Protein AF-A0A4R2L1P0-F1 (afdb_monomer)

Foldseek 3Di:
DVVVVVVVVVVVVVVVVVVVVLVVVVPDDDDDDDPFDWFAAPQPRDTDGPVQFDQAPVRHTHNDVVSSVVVVVVDDPPPPD

Mean predicted aligned error: 13.03 Å

InterPro domains:
  IPR049708 PP0621-like [NF041023] (3-68)

Organism: NCBI:txid1133106

Secondary structure (DSSP, 8-state):
-HHHHHHHHHHHHHHHHHHHHHHHTT-SPPPP-----EEE-TTT--EEEGGG-EE-TTS-EESSHHHHHHHHHT-------

Radius of gyration: 16.98 Å; Cα contacts (8 Å, |Δi|>4): 67; chains: 1; bounding box: 36×39×51 Å

pLDDT: mean 71.73, std 13.62, range [47.16, 94.25]

Nearest PDB structures (foldseek):
  2gvi-assembly1_A  TM=6.199E-01  e=1.532E-01  Thermoplasma acidophilum
  8ip9-assembly1_db  TM=3.565E-01  e=2.503E+00  Triticum aestivum

Solvent-accessible surface area (backbone atoms only — not comparable to full-atom values): 5042 Å² total; per-residue (Å²): 120,67,70,58,55,53,52,53,49,50,51,51,50,51,54,48,51,53,53,48,54,57,48,62,76,56,74,64,84,82,81,83,90,65,94,64,58,69,38,54,17,76,85,74,65,49,78,41,49,46,94,69,38,47,66,30,101,82,73,46,41,18,85,45,68,65,56,30,46,51,53,54,68,69,49,72,83,86,71,90,125

Sequence (81 aa):
MSRVLIVLLLIAVGVWIVGRLRRSRRARPQAPTEYRRTVRCRHCGVHLPAERALTGGDGQPYCCEEHRRSAAAARPTDRSE

Structure (mmCIF, N/CA/C/O backbone):
data_AF-A0A4R2L1P0-F1
#
_entry.id   AF-A0A4R2L1P0-F1
#
loop_
_atom_site.group_PDB
_atom_site.id
_atom_site.type_symbol
_atom_site.label_atom_id
_atom_site.label_alt_id
_atom_site.label_comp_id
_atom_site.label_asym_id
_atom_site.label_entity_id
_atom_site.label_seq_id
_atom_site.pdbx_PDB_ins_code
_atom_site.Cartn_x
_atom_site.Cartn_y
_atom_site.Cartn_z
_atom_site.occupancy
_atom_site.B_iso_or_equiv
_atom_site.auth_seq_id
_atom_site.auth_comp_id
_atom_site.auth_asym_id
_atom_site.auth_atom_id
_atom_site.pdbx_PDB_model_num
ATOM 1 N N . MET A 1 1 ? -5.010 14.913 -28.424 1.00 64.31 1 MET A N 1
ATOM 2 C CA . MET A 1 1 ? -5.195 13.492 -28.035 1.00 64.31 1 MET A CA 1
ATOM 3 C C . MET A 1 1 ? -3.958 12.875 -27.364 1.00 64.31 1 MET A C 1
ATOM 5 O O . MET A 1 1 ? -4.103 11.953 -26.577 1.00 64.31 1 MET A O 1
ATOM 9 N N . SER A 1 2 ? -2.757 13.431 -27.559 1.00 76.62 2 SER A N 1
ATOM 10 C CA . SER A 1 2 ? -1.493 13.020 -26.912 1.00 76.62 2 SER A CA 1
ATOM 11 C C . SER A 1 2 ? -1.453 13.167 -25.383 1.00 76.62 2 SER A C 1
ATOM 13 O O . SER A 1 2 ? -0.795 12.383 -24.708 1.00 76.62 2 SER A O 1
ATOM 15 N N . ARG A 1 3 ? -2.201 14.119 -24.809 1.00 86.12 3 ARG A N 1
ATOM 16 C CA . ARG A 1 3 ? -2.262 14.324 -23.348 1.00 86.12 3 ARG A CA 1
ATOM 17 C C . ARG A 1 3 ? -2.779 13.094 -22.595 1.00 86.12 3 ARG A C 1
ATOM 19 O O . ARG A 1 3 ? -2.264 12.772 -21.533 1.00 86.12 3 ARG A O 1
ATOM 26 N N . VAL A 1 4 ? -3.746 12.381 -23.172 1.00 90.69 4 VAL A N 1
ATOM 27 C CA . VAL A 1 4 ? -4.343 11.189 -22.551 1.00 90.69 4 VAL A CA 1
ATOM 28 C C . VAL A 1 4 ? -3.362 10.017 -22.572 1.00 90.69 4 VAL A C 1
ATOM 30 O O . VAL A 1 4 ? -3.250 9.307 -21.580 1.00 90.69 4 VAL A O 1
ATOM 33 N N . LEU A 1 5 ? -2.592 9.868 -23.656 1.00 91.00 5 LEU A N 1
ATOM 34 C CA . LEU A 1 5 ? -1.547 8.845 -23.769 1.00 91.00 5 LEU A CA 1
ATOM 35 C C . LEU A 1 5 ? -0.451 9.033 -22.715 1.00 91.00 5 LEU A C 1
ATOM 37 O O . LEU A 1 5 ? -0.036 8.061 -22.092 1.00 91.00 5 LEU A O 1
ATOM 41 N N . ILE A 1 6 ? -0.029 10.278 -22.468 1.00 92.94 6 ILE A N 1
ATOM 42 C CA . ILE A 1 6 ? 0.977 10.589 -21.442 1.00 92.94 6 ILE A CA 1
ATOM 43 C C . ILE A 1 6 ? 0.449 10.235 -20.050 1.00 92.94 6 ILE A C 1
ATOM 45 O O . ILE A 1 6 ? 1.148 9.595 -19.271 1.00 92.94 6 ILE A O 1
ATOM 49 N N . VAL A 1 7 ? -0.798 10.602 -19.748 1.00 93.00 7 VAL A N 1
ATOM 50 C CA . VAL A 1 7 ? -1.420 10.293 -18.454 1.00 93.00 7 VAL A CA 1
ATOM 51 C C . VAL A 1 7 ? -1.548 8.781 -18.252 1.00 93.00 7 VAL A C 1
ATOM 53 O O . VAL A 1 7 ? -1.162 8.274 -17.201 1.00 93.00 7 VAL A O 1
ATOM 56 N N . LEU A 1 8 ? -2.009 8.045 -19.267 1.00 93.75 8 LEU A N 1
ATOM 57 C CA . LEU A 1 8 ? -2.094 6.581 -19.224 1.00 93.75 8 LEU A CA 1
ATOM 58 C C . LEU A 1 8 ? -0.728 5.938 -18.974 1.00 93.75 8 LEU A C 1
ATOM 60 O O . LEU A 1 8 ? -0.612 5.025 -18.156 1.00 93.75 8 LEU A O 1
ATOM 64 N N . LEU A 1 9 ? 0.308 6.442 -19.646 1.00 94.25 9 LEU A N 1
ATOM 65 C CA . LEU A 1 9 ? 1.666 5.937 -19.507 1.00 94.25 9 LEU A CA 1
ATOM 66 C C . LEU A 1 9 ? 2.231 6.218 -18.109 1.00 94.25 9 LEU A C 1
ATOM 68 O O . LEU A 1 9 ? 2.798 5.318 -17.494 1.00 94.25 9 LEU A O 1
ATOM 72 N N . LEU A 1 10 ? 2.008 7.415 -17.559 1.00 93.88 10 LEU A N 1
ATOM 73 C CA . LEU A 1 10 ? 2.415 7.749 -16.191 1.00 93.88 10 LEU A CA 1
ATOM 74 C C . LEU A 1 10 ? 1.712 6.871 -15.147 1.00 93.88 10 LEU A C 1
ATOM 76 O O . LEU A 1 10 ? 2.366 6.385 -14.225 1.00 93.88 10 LEU A O 1
ATOM 80 N N . ILE A 1 11 ? 0.411 6.611 -15.311 1.00 92.12 11 ILE A N 1
ATOM 81 C CA . ILE A 1 11 ? -0.347 5.726 -14.412 1.00 92.12 11 ILE A CA 1
ATOM 82 C C . ILE A 1 11 ? 0.188 4.292 -14.498 1.00 92.12 11 ILE A C 1
ATOM 84 O O . ILE A 1 11 ? 0.455 3.671 -13.467 1.00 92.12 11 ILE A O 1
ATOM 88 N N . ALA A 1 12 ? 0.393 3.770 -15.711 1.00 88.56 12 ALA A N 1
ATOM 89 C CA . ALA A 1 12 ? 0.919 2.425 -15.919 1.00 88.56 12 ALA A CA 1
ATOM 90 C C . ALA A 1 12 ? 2.316 2.256 -15.299 1.00 88.56 12 ALA A C 1
ATOM 92 O O . ALA A 1 12 ? 2.567 1.272 -14.601 1.00 88.56 12 ALA A O 1
ATOM 93 N N . VAL A 1 13 ? 3.203 3.240 -15.486 1.00 89.00 13 VAL A N 1
ATOM 94 C CA . VAL A 1 13 ? 4.549 3.251 -14.895 1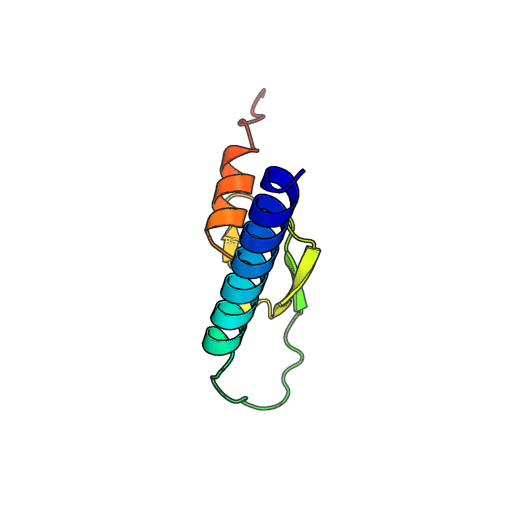.00 89.00 13 VAL A CA 1
ATOM 95 C C . VAL A 1 13 ? 4.480 3.349 -13.372 1.00 89.00 13 VAL A C 1
ATOM 97 O O . VAL A 1 13 ? 5.170 2.593 -12.690 1.00 89.00 13 VAL A O 1
ATOM 100 N N . GLY A 1 14 ? 3.611 4.201 -12.821 1.00 88.31 14 GLY A N 1
ATOM 101 C CA . GLY A 1 14 ? 3.405 4.311 -11.375 1.00 88.31 14 GLY A CA 1
ATOM 102 C C . GLY A 1 14 ? 2.966 2.983 -10.753 1.00 88.31 14 GLY A C 1
ATOM 103 O O . GLY A 1 14 ? 3.592 2.498 -9.807 1.00 88.31 14 GLY A O 1
ATOM 104 N N . VAL A 1 15 ? 1.953 2.332 -11.335 1.00 81.88 15 VAL A N 1
ATOM 105 C CA . VAL A 1 15 ? 1.470 1.016 -10.882 1.00 81.88 15 VAL A CA 1
ATOM 106 C C . VAL A 1 15 ? 2.551 -0.059 -11.033 1.00 81.88 15 VAL A C 1
ATOM 108 O O . VAL A 1 15 ? 2.727 -0.887 -10.134 1.00 81.88 15 VAL A O 1
ATOM 111 N N . TRP A 1 16 ? 3.313 -0.037 -12.128 1.00 85.50 16 TRP A N 1
ATOM 112 C CA . TRP A 1 16 ? 4.383 -1.000 -12.381 1.00 85.50 16 TRP A CA 1
ATOM 113 C C . TRP A 1 16 ? 5.549 -0.853 -11.397 1.00 85.50 16 TRP A C 1
ATOM 115 O O . TRP A 1 16 ? 5.994 -1.853 -10.830 1.00 85.50 16 TRP A O 1
ATOM 125 N N . ILE A 1 17 ? 6.001 0.376 -11.124 1.00 80.62 17 ILE A N 1
ATOM 126 C CA . ILE A 1 17 ? 7.061 0.664 -10.146 1.00 80.62 17 ILE A CA 1
ATOM 127 C C . ILE A 1 17 ? 6.610 0.249 -8.746 1.00 80.62 17 ILE A C 1
ATOM 129 O O . ILE A 1 17 ? 7.354 -0.439 -8.045 1.00 80.62 17 ILE A O 1
ATOM 133 N N . VAL A 1 18 ? 5.375 0.577 -8.354 1.00 77.31 18 VAL A N 1
ATOM 134 C CA . VAL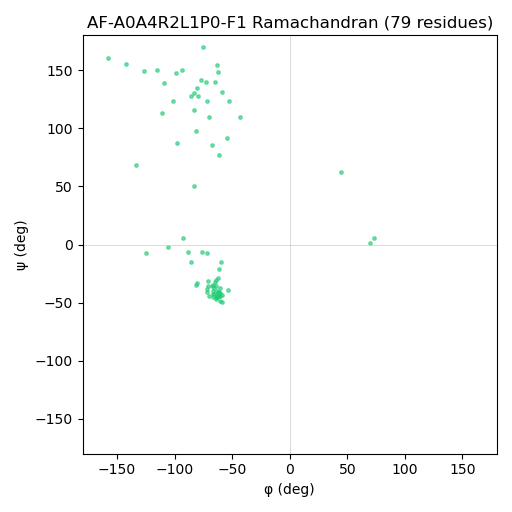 A 1 18 ? 4.815 0.162 -7.060 1.00 77.31 18 VAL A CA 1
ATOM 135 C C . VAL A 1 18 ? 4.735 -1.364 -6.970 1.00 77.31 18 VAL A C 1
ATOM 137 O O . VAL A 1 18 ? 5.154 -1.950 -5.971 1.00 77.31 18 VAL A O 1
ATOM 140 N N . GLY A 1 19 ? 4.268 -2.045 -8.019 1.00 67.69 19 GLY A N 1
ATOM 141 C CA . GLY A 1 19 ? 4.243 -3.508 -8.088 1.00 67.69 19 GLY A CA 1
ATOM 142 C C . GLY A 1 19 ? 5.638 -4.135 -7.989 1.00 67.69 19 GLY A C 1
ATOM 143 O O . GLY A 1 19 ? 5.833 -5.112 -7.257 1.00 67.69 19 GLY A O 1
ATOM 144 N N . ARG A 1 20 ? 6.626 -3.543 -8.667 1.00 67.19 20 ARG A N 1
ATOM 145 C CA . ARG A 1 20 ? 8.018 -4.006 -8.688 1.00 67.19 20 ARG A CA 1
ATOM 146 C C . ARG A 1 20 ? 8.713 -3.792 -7.346 1.00 67.19 20 ARG A C 1
ATOM 148 O O . ARG A 1 20 ? 9.324 -4.727 -6.834 1.00 67.19 20 ARG A O 1
ATOM 155 N N . LEU A 1 21 ? 8.544 -2.631 -6.717 1.00 61.84 21 LEU A N 1
ATOM 156 C CA . LEU A 1 21 ? 9.125 -2.332 -5.405 1.00 61.84 21 LEU A CA 1
ATOM 157 C C . LEU A 1 21 ? 8.496 -3.199 -4.297 1.00 61.84 21 LEU A C 1
ATOM 159 O O . LEU A 1 21 ? 9.198 -3.691 -3.409 1.00 61.84 21 LEU A O 1
ATOM 163 N N . ARG A 1 22 ? 7.191 -3.495 -4.400 1.00 61.00 22 ARG A N 1
ATOM 164 C CA . ARG A 1 22 ? 6.494 -4.474 -3.542 1.00 61.00 22 ARG A CA 1
ATOM 165 C C . ARG A 1 22 ? 7.020 -5.899 -3.726 1.00 61.00 22 ARG A C 1
ATOM 167 O O . ARG A 1 22 ? 6.991 -6.675 -2.771 1.00 61.00 22 ARG A O 1
ATOM 174 N N . ARG A 1 23 ? 7.502 -6.257 -4.923 1.00 54.56 23 ARG A N 1
ATOM 175 C CA . ARG A 1 23 ? 8.098 -7.571 -5.214 1.00 54.56 23 ARG A CA 1
ATOM 176 C C . ARG A 1 23 ? 9.559 -7.664 -4.768 1.00 54.56 23 ARG A C 1
ATOM 178 O O . ARG A 1 23 ? 9.936 -8.698 -4.230 1.00 54.56 23 ARG A O 1
ATOM 185 N N . SER A 1 24 ? 10.339 -6.588 -4.858 1.00 50.09 24 SER A N 1
ATOM 186 C CA . SER A 1 24 ? 11.695 -6.548 -4.284 1.00 50.09 24 SER A CA 1
ATOM 187 C C . SER A 1 24 ? 11.686 -6.607 -2.754 1.00 50.09 24 SER A C 1
ATOM 189 O O . SER A 1 24 ? 12.503 -7.315 -2.176 1.00 50.09 24 SER A O 1
ATOM 191 N N . ARG A 1 25 ? 10.696 -6.005 -2.072 1.00 53.44 25 ARG A N 1
ATOM 192 C CA . ARG A 1 25 ? 10.501 -6.220 -0.619 1.00 53.44 25 ARG A CA 1
ATOM 193 C C . ARG A 1 25 ? 9.951 -7.614 -0.259 1.00 53.44 25 ARG A C 1
ATOM 195 O O . ARG A 1 25 ? 9.889 -7.958 0.918 1.00 53.44 25 ARG A O 1
ATOM 202 N N . ARG A 1 26 ? 9.561 -8.436 -1.246 1.00 51.72 26 ARG A N 1
ATOM 203 C CA . ARG A 1 26 ? 9.215 -9.862 -1.066 1.00 51.72 26 ARG A CA 1
ATOM 204 C C . ARG A 1 26 ? 10.427 -10.796 -1.178 1.00 51.72 26 ARG A C 1
ATOM 206 O O . ARG A 1 26 ? 10.262 -11.973 -0.878 1.00 51.72 26 ARG A O 1
ATOM 213 N N . ALA A 1 27 ? 11.616 -10.315 -1.547 1.00 47.16 27 ALA A N 1
ATOM 214 C CA . ALA A 1 27 ? 12.799 -11.153 -1.765 1.00 47.16 27 ALA A CA 1
ATOM 215 C C . ALA A 1 27 ? 13.570 -11.490 -0.470 1.00 47.16 27 ALA A C 1
ATOM 217 O O . ALA A 1 27 ? 14.786 -11.345 -0.408 1.00 47.16 27 ALA A O 1
ATOM 218 N N . ARG A 1 28 ? 12.872 -11.976 0.563 1.00 49.84 28 ARG A N 1
ATOM 219 C CA . ARG A 1 28 ? 13.510 -12.831 1.574 1.00 49.84 28 ARG A CA 1
ATOM 220 C C . ARG A 1 28 ? 12.930 -14.240 1.406 1.00 49.84 28 ARG A C 1
ATOM 222 O O . ARG A 1 28 ? 11.716 -14.377 1.587 1.00 49.84 28 ARG A O 1
ATOM 229 N N . PRO A 1 29 ? 13.732 -15.238 0.982 1.00 48.19 29 PRO A N 1
ATOM 230 C CA . PRO A 1 29 ? 13.258 -16.603 0.785 1.00 48.19 29 PRO A CA 1
ATOM 231 C C . PRO A 1 29 ? 12.772 -17.232 2.096 1.00 48.19 29 PRO A C 1
ATOM 233 O O . PRO A 1 29 ? 13.146 -16.806 3.186 1.00 48.19 29 PRO A O 1
ATOM 236 N N . GLN A 1 30 ? 11.879 -18.203 1.929 1.00 56.41 30 GLN A N 1
ATOM 237 C CA . GLN A 1 30 ? 10.968 -18.810 2.897 1.00 56.41 30 GLN A CA 1
ATOM 238 C C . GLN A 1 30 ? 11.656 -19.529 4.067 1.00 56.41 30 GLN A C 1
ATOM 240 O O . GLN A 1 30 ? 12.677 -20.182 3.882 1.00 56.41 30 GLN A O 1
ATOM 245 N N . ALA A 1 31 ? 11.000 -19.509 5.230 1.00 49.78 31 ALA A N 1
ATOM 246 C CA . ALA A 1 31 ? 11.000 -20.657 6.135 1.00 49.78 31 ALA A CA 1
ATOM 247 C C . ALA A 1 31 ? 9.686 -21.442 5.916 1.00 49.78 31 ALA A C 1
ATOM 249 O O . ALA A 1 31 ? 8.682 -20.822 5.536 1.00 49.78 31 ALA A O 1
ATOM 250 N N . PRO A 1 32 ? 9.687 -22.776 6.075 1.00 51.44 32 PRO A N 1
ATOM 251 C CA . PRO A 1 32 ? 8.650 -23.651 5.546 1.00 51.44 32 PRO A CA 1
ATOM 252 C C . PRO A 1 32 ? 7.371 -23.603 6.386 1.00 51.44 32 PRO A C 1
ATOM 254 O O . PRO A 1 32 ? 7.417 -23.560 7.607 1.00 51.44 32 PRO A O 1
ATOM 257 N N . THR A 1 33 ? 6.237 -23.645 5.686 1.00 52.38 33 THR A N 1
ATOM 258 C CA . THR A 1 33 ? 5.001 -24.332 6.097 1.00 52.38 33 THR A CA 1
ATOM 259 C C . THR A 1 33 ? 4.548 -24.161 7.551 1.00 52.38 33 THR A C 1
ATOM 261 O O . THR A 1 33 ? 4.352 -25.135 8.270 1.00 52.38 33 THR A O 1
ATOM 264 N N . GLU A 1 34 ? 4.244 -22.939 7.963 1.00 54.03 34 GLU A N 1
ATOM 265 C CA . GLU A 1 34 ? 3.166 -22.769 8.935 1.00 54.03 34 GLU A CA 1
ATOM 266 C C . GLU A 1 34 ? 1.997 -22.129 8.211 1.00 54.03 34 GLU A C 1
ATOM 268 O O . GLU A 1 34 ? 2.198 -21.271 7.348 1.00 54.03 34 GLU A O 1
ATOM 273 N N . TYR A 1 35 ? 0.785 -22.593 8.510 1.00 54.59 35 TYR A N 1
ATOM 274 C CA . TYR A 1 35 ? -0.477 -22.098 7.971 1.00 54.59 35 TYR A CA 1
ATOM 275 C C . TYR A 1 35 ? -0.641 -20.620 8.363 1.00 54.59 35 TYR A C 1
ATOM 277 O O . TYR A 1 35 ? -1.316 -20.260 9.326 1.00 54.59 35 TYR A O 1
ATOM 285 N N . ARG A 1 36 ? 0.081 -19.740 7.664 1.00 58.84 36 ARG A N 1
ATOM 286 C CA . ARG A 1 36 ? 0.174 -18.321 7.983 1.00 58.84 36 ARG A CA 1
ATOM 287 C C . ARG A 1 36 ? -1.170 -17.714 7.660 1.00 58.84 36 ARG A C 1
ATOM 289 O O . ARG A 1 36 ? -1.537 -17.598 6.493 1.00 58.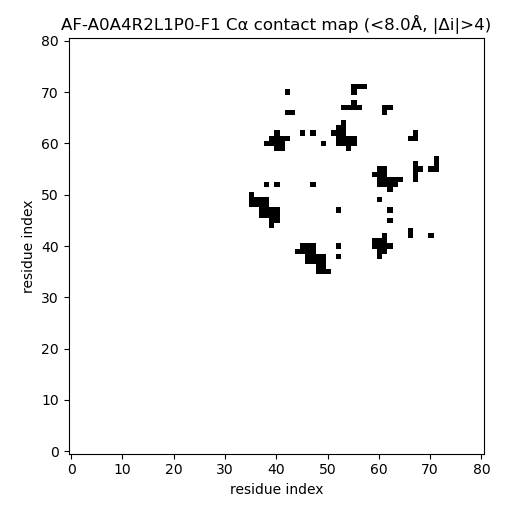84 36 ARG A O 1
ATOM 296 N N . ARG A 1 37 ? -1.896 -17.338 8.716 1.00 68.81 37 ARG A N 1
ATOM 297 C CA . ARG A 1 37 ? -3.183 -16.643 8.652 1.00 68.81 37 ARG A CA 1
ATOM 298 C C . ARG A 1 37 ? -3.089 -15.543 7.597 1.00 68.81 37 ARG A C 1
ATOM 300 O O . ARG A 1 37 ? -2.359 -14.572 7.772 1.00 68.81 37 ARG A O 1
ATOM 307 N N . THR A 1 38 ? -3.769 -15.710 6.471 1.00 75.19 38 THR A N 1
ATOM 308 C CA . THR A 1 38 ? -3.812 -14.694 5.419 1.00 75.19 38 THR A CA 1
ATOM 309 C C . THR A 1 38 ? -4.916 -13.712 5.750 1.00 75.19 38 THR A C 1
ATOM 311 O O . THR A 1 38 ? -6.055 -14.109 5.987 1.00 75.19 38 THR A O 1
ATOM 314 N N . VAL A 1 39 ? -4.592 -12.428 5.761 1.00 75.81 39 VAL A N 1
ATOM 315 C CA . VAL A 1 39 ? -5.546 -11.357 6.029 1.00 75.81 39 VAL A CA 1
ATOM 316 C C . VAL A 1 39 ? -5.710 -10.488 4.793 1.00 75.81 39 VAL A C 1
ATOM 318 O O . VAL A 1 39 ? -4.807 -10.357 3.961 1.00 75.81 39 VAL A O 1
ATOM 321 N N . ARG A 1 40 ? -6.898 -9.907 4.651 1.00 80.19 40 ARG A N 1
ATOM 322 C CA . ARG A 1 40 ? -7.272 -9.101 3.493 1.00 80.19 40 ARG A CA 1
ATOM 323 C C . ARG A 1 40 ? -7.170 -7.620 3.832 1.00 80.19 40 ARG A C 1
ATOM 325 O O . ARG A 1 40 ? -7.838 -7.158 4.748 1.00 80.19 40 ARG A O 1
ATOM 332 N N . CYS A 1 41 ? -6.380 -6.877 3.062 1.00 82.50 41 CYS A N 1
ATOM 333 C CA . CYS A 1 41 ? -6.293 -5.418 3.148 1.00 82.50 41 CYS A CA 1
ATOM 334 C C . CYS A 1 41 ? -7.687 -4.779 3.050 1.00 82.50 41 CYS A C 1
ATOM 336 O O . CYS A 1 41 ? -8.362 -4.977 2.039 1.00 82.50 41 CYS A O 1
ATOM 338 N N . ARG A 1 42 ? -8.100 -3.973 4.036 1.00 79.19 42 ARG A N 1
ATOM 339 C CA . ARG A 1 42 ? -9.427 -3.323 4.028 1.00 79.19 42 ARG A 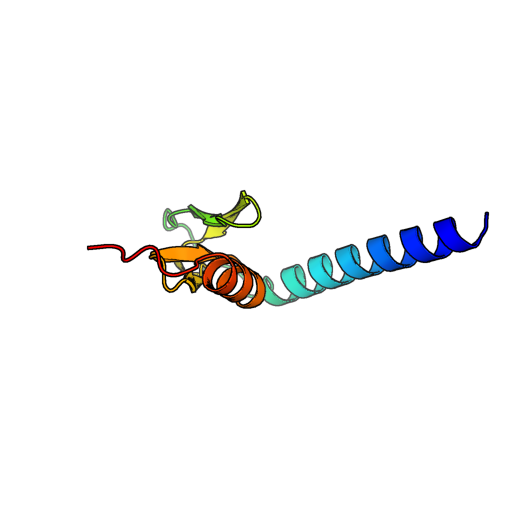CA 1
ATOM 340 C C . ARG A 1 42 ? -9.589 -2.301 2.897 1.00 79.19 42 ARG A C 1
ATOM 342 O O . ARG A 1 42 ? -10.648 -2.234 2.291 1.00 79.19 42 ARG A O 1
ATOM 349 N N . HIS A 1 43 ? -8.528 -1.556 2.586 1.00 74.38 43 HIS A N 1
ATOM 350 C CA . HIS A 1 43 ? -8.551 -0.483 1.583 1.00 74.38 43 HIS A CA 1
ATOM 351 C C . HIS A 1 43 ? -8.440 -0.989 0.135 1.00 74.38 43 HIS A C 1
ATOM 353 O O . HIS A 1 43 ? -8.960 -0.390 -0.796 1.00 74.38 43 HIS A O 1
ATOM 359 N N . CYS A 1 44 ? -7.703 -2.079 -0.073 1.00 78.12 44 CYS A N 1
ATOM 360 C CA . CYS A 1 44 ? -7.258 -2.518 -1.395 1.00 78.12 44 CYS A CA 1
ATOM 361 C C . CYS A 1 44 ? -7.665 -3.955 -1.740 1.00 78.12 44 CYS A C 1
ATOM 363 O O . CYS A 1 44 ? -7.437 -4.420 -2.852 1.00 78.12 44 CYS A O 1
ATOM 365 N N . GLY A 1 45 ? -8.224 -4.691 -0.779 1.00 73.00 45 GLY A N 1
ATOM 366 C CA . GLY A 1 45 ? -8.735 -6.043 -0.973 1.00 73.00 45 GLY A CA 1
ATOM 367 C C . GLY A 1 45 ? -7.680 -7.123 -1.225 1.00 73.00 45 GLY A C 1
ATOM 368 O O . GLY A 1 45 ? -8.063 -8.275 -1.417 1.00 73.00 45 GLY A O 1
ATOM 369 N N . VAL A 1 46 ? -6.382 -6.791 -1.225 1.00 78.62 46 VAL A N 1
ATOM 370 C CA . VAL A 1 46 ? -5.299 -7.755 -1.477 1.00 78.62 46 VAL A CA 1
ATOM 371 C C . VAL A 1 46 ? -5.101 -8.703 -0.293 1.00 78.62 46 VAL A C 1
ATOM 373 O O . VAL A 1 46 ? -5.123 -8.271 0.861 1.00 78.62 46 VAL A O 1
ATOM 376 N N . HIS A 1 47 ? -4.855 -9.980 -0.582 1.00 75.00 47 HIS A N 1
ATOM 377 C CA . HIS A 1 47 ? -4.500 -10.987 0.417 1.00 75.00 47 HIS A CA 1
ATOM 378 C C . HIS A 1 47 ? -2.996 -10.933 0.715 1.00 75.00 47 HIS A C 1
ATOM 380 O O . HIS A 1 47 ? -2.163 -10.910 -0.199 1.00 75.00 47 HIS A O 1
ATOM 386 N N . LEU A 1 48 ? -2.645 -10.878 1.999 1.00 72.25 48 LEU A N 1
ATOM 387 C CA . LEU A 1 48 ? -1.267 -10.813 2.489 1.00 72.25 48 LEU A CA 1
ATOM 388 C C . LEU A 1 48 ? -1.139 -11.650 3.779 1.00 72.25 48 LEU A C 1
ATOM 390 O O . LEU A 1 48 ? -2.144 -11.838 4.466 1.00 72.25 48 LEU A O 1
ATOM 394 N N . PRO A 1 49 ? 0.052 -12.156 4.148 1.00 75.44 49 PRO A N 1
ATOM 395 C CA . PRO A 1 49 ? 0.218 -12.851 5.425 1.00 75.44 49 PRO A CA 1
ATOM 396 C C . PRO A 1 49 ? -0.000 -11.900 6.613 1.00 75.44 49 PRO A C 1
ATOM 398 O O . PRO A 1 49 ? 0.470 -10.761 6.567 1.00 75.44 49 PRO A O 1
ATOM 401 N N . ALA A 1 50 ? -0.674 -12.363 7.673 1.00 72.25 50 ALA A N 1
ATOM 402 C CA . ALA A 1 50 ? -1.010 -11.574 8.868 1.00 72.25 50 ALA A CA 1
ATOM 403 C C . ALA A 1 50 ? 0.207 -10.905 9.510 1.00 72.25 50 ALA A C 1
ATOM 405 O O . ALA A 1 50 ? 0.139 -9.745 9.885 1.00 72.25 50 ALA A O 1
ATOM 406 N N . GLU A 1 51 ? 1.343 -11.591 9.564 1.00 70.12 51 GLU A N 1
ATOM 407 C CA . GLU A 1 51 ? 2.602 -11.057 10.108 1.00 70.12 51 GLU A CA 1
ATOM 408 C C . GLU A 1 51 ? 3.159 -9.822 9.377 1.00 70.12 51 GLU A C 1
ATOM 410 O O . GLU A 1 51 ? 3.999 -9.106 9.911 1.00 70.12 51 GLU A O 1
ATOM 415 N N .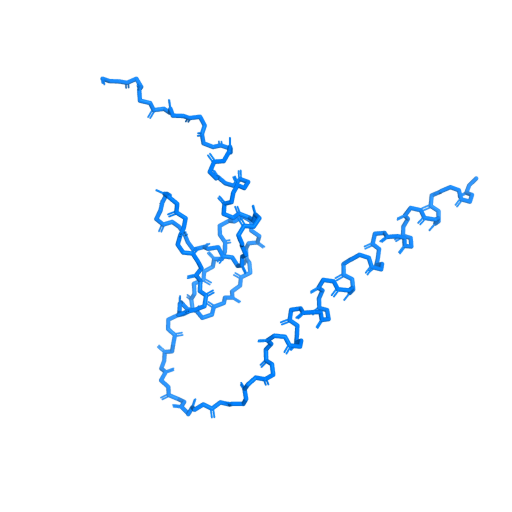 ARG A 1 52 ? 2.748 -9.608 8.121 1.00 67.50 52 ARG A N 1
ATOM 416 C CA . ARG A 1 52 ? 3.161 -8.479 7.283 1.00 67.50 52 ARG A CA 1
ATOM 417 C C . ARG A 1 52 ? 2.042 -7.456 7.152 1.00 67.50 52 ARG A C 1
ATOM 419 O O . ARG A 1 52 ? 2.228 -6.452 6.467 1.00 67.50 52 ARG A O 1
ATOM 426 N N . ALA A 1 53 ? 0.881 -7.720 7.745 1.00 77.12 53 ALA A N 1
ATOM 427 C CA . ALA A 1 53 ? -0.207 -6.772 7.767 1.00 77.12 53 ALA A CA 1
ATOM 428 C C . ALA A 1 53 ? 0.059 -5.733 8.852 1.00 77.12 53 ALA A C 1
ATOM 430 O O . ALA A 1 53 ? 0.317 -6.058 10.007 1.00 77.12 53 ALA A O 1
ATOM 431 N N . LEU A 1 54 ? -0.015 -4.467 8.461 1.00 74.25 54 LEU A N 1
ATOM 432 C CA . LEU A 1 54 ? 0.022 -3.363 9.402 1.00 74.25 54 LEU A CA 1
ATOM 433 C C . LEU A 1 54 ? -1.390 -3.181 9.940 1.00 74.25 54 LEU A C 1
ATOM 435 O O . LEU A 1 54 ? -2.301 -2.857 9.178 1.00 74.25 54 LEU A O 1
ATOM 439 N N . THR A 1 55 ? -1.575 -3.396 11.236 1.00 76.69 55 THR A N 1
ATOM 440 C CA . THR A 1 55 ? -2.848 -3.107 11.894 1.00 76.69 55 THR A CA 1
ATOM 441 C C . THR A 1 55 ? -3.017 -1.592 11.991 1.00 76.69 55 THR A C 1
ATOM 443 O O . THR A 1 55 ? -2.133 -0.887 12.485 1.00 76.69 55 THR A O 1
ATOM 446 N N . GLY A 1 56 ? -4.114 -1.076 11.442 1.00 73.75 56 GLY A N 1
ATOM 447 C CA . GLY A 1 56 ? -4.486 0.329 11.573 1.00 73.75 56 GLY A CA 1
ATOM 448 C C . GLY A 1 56 ? -5.054 0.662 12.941 1.00 73.75 56 GLY A C 1
ATOM 449 O O . GLY A 1 56 ? -5.344 -0.235 13.730 1.00 73.75 56 GLY A O 1
ATOM 450 N N . GLY A 1 57 ? -5.234 1.957 13.218 1.00 70.88 57 GLY A N 1
ATOM 451 C CA . GLY A 1 57 ? -5.857 2.421 14.468 1.00 70.88 57 GLY A CA 1
ATOM 452 C C . GLY A 1 57 ? -7.286 1.896 14.671 1.00 70.88 57 GLY A C 1
ATOM 453 O O . GLY A 1 57 ? -7.811 1.916 15.773 1.00 70.88 57 GLY A O 1
ATOM 454 N N . ASP A 1 58 ? -7.892 1.371 13.612 1.00 74.12 58 ASP A N 1
ATOM 455 C CA . ASP A 1 58 ? -9.193 0.719 13.563 1.00 74.12 58 ASP A CA 1
ATOM 456 C C . ASP A 1 58 ? -9.159 -0.810 13.740 1.00 74.12 58 ASP A C 1
ATOM 458 O O . ASP A 1 58 ? -10.176 -1.483 13.556 1.00 74.12 58 ASP A O 1
ATOM 462 N N . GLY A 1 59 ? -7.992 -1.387 14.031 1.00 79.00 59 GLY A N 1
ATOM 463 C CA . GLY A 1 59 ? -7.837 -2.832 14.209 1.00 79.00 59 GLY A CA 1
ATOM 464 C C . GLY A 1 59 ? -7.907 -3.638 12.907 1.00 79.00 59 GLY A C 1
ATOM 465 O O . GLY A 1 59 ? -7.895 -4.868 12.950 1.00 79.00 59 GLY A O 1
ATOM 466 N N . GLN A 1 60 ? -7.977 -2.983 11.742 1.00 83.06 60 GLN A N 1
ATOM 467 C CA . GLN A 1 60 ? -8.029 -3.664 10.448 1.00 83.06 60 GLN A CA 1
ATOM 468 C C . GLN A 1 60 ? -6.633 -3.834 9.833 1.00 83.06 60 GLN A C 1
ATOM 470 O O . GLN A 1 60 ? -5.752 -3.000 10.048 1.00 83.06 60 GLN A O 1
ATOM 475 N N . PRO A 1 61 ? -6.412 -4.898 9.042 1.00 81.94 61 PRO A N 1
ATOM 476 C CA . PRO A 1 61 ? -5.139 -5.144 8.377 1.00 81.94 61 PRO A CA 1
ATOM 477 C C . PRO A 1 61 ? -4.978 -4.306 7.095 1.00 81.94 61 PRO A C 1
ATOM 479 O O . PRO A 1 61 ? -5.864 -4.273 6.233 1.00 81.94 61 PRO A O 1
ATOM 482 N N . TYR A 1 62 ? -3.804 -3.690 6.926 1.00 83.62 62 TYR A N 1
ATOM 483 C CA . TYR A 1 62 ? -3.415 -2.883 5.763 1.00 83.62 62 TYR A CA 1
ATOM 484 C C . TYR A 1 62 ? -2.094 -3.362 5.157 1.00 83.62 62 TYR A C 1
ATOM 486 O O . TYR A 1 62 ? -1.208 -3.860 5.850 1.00 83.62 62 TYR A O 1
ATOM 494 N N . CYS A 1 63 ? -1.942 -3.201 3.837 1.00 80.75 63 CYS A N 1
ATOM 495 C CA . CYS A 1 63 ? -0.728 -3.634 3.137 1.00 80.75 63 CYS A CA 1
ATOM 496 C C . CYS A 1 63 ? 0.415 -2.605 3.147 1.00 80.75 63 CYS A C 1
ATOM 498 O O . CYS A 1 63 ? 1.530 -2.949 2.761 1.00 80.75 63 CYS A O 1
ATOM 500 N N . CYS A 1 64 ? 0.140 -1.347 3.498 1.00 75.38 64 CYS A N 1
ATOM 501 C CA . CYS A 1 64 ? 1.114 -0.258 3.577 1.00 75.38 64 CYS A CA 1
ATOM 502 C C . CYS A 1 64 ? 0.605 0.854 4.505 1.00 75.38 64 CYS A C 1
ATOM 504 O O . CYS A 1 64 ? -0.595 0.953 4.774 1.00 75.38 64 CYS A O 1
ATOM 506 N N . GLU A 1 65 ? 1.524 1.697 4.980 1.00 79.25 65 GLU A N 1
ATOM 507 C CA . GLU A 1 65 ? 1.195 2.809 5.875 1.00 79.25 65 GLU A CA 1
ATOM 508 C C . GLU A 1 65 ? 0.318 3.869 5.220 1.00 79.25 65 GLU A C 1
ATOM 510 O O . GLU A 1 65 ? -0.523 4.437 5.905 1.00 79.25 65 GLU A O 1
ATOM 515 N N . GLU A 1 66 ? 0.449 4.094 3.912 1.00 80.50 66 GLU A N 1
ATOM 516 C CA . GLU A 1 66 ? -0.430 5.019 3.193 1.00 80.50 66 GLU A CA 1
ATOM 517 C C . GLU A 1 66 ? -1.886 4.570 3.267 1.00 80.50 66 GLU A C 1
ATOM 519 O O . GLU A 1 66 ? -2.724 5.343 3.698 1.00 80.50 66 GLU A O 1
ATOM 524 N N . HIS A 1 67 ? -2.191 3.299 2.982 1.00 80.25 67 HIS A N 1
ATOM 525 C CA . HIS A 1 67 ? -3.561 2.789 3.108 1.00 80.25 67 HIS A CA 1
ATOM 526 C C . HIS A 1 67 ? -4.071 2.825 4.550 1.00 80.25 67 HIS A C 1
ATOM 528 O O . HIS A 1 67 ? -5.247 3.103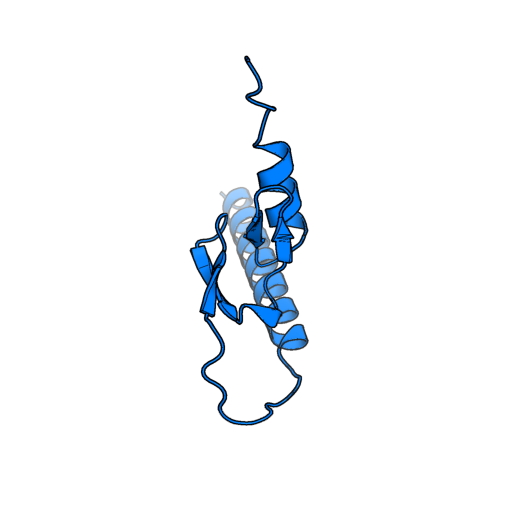 4.773 1.00 80.25 67 HIS A O 1
ATOM 534 N N . ARG A 1 68 ? -3.192 2.566 5.527 1.00 80.81 68 ARG A N 1
ATOM 535 C CA . ARG A 1 68 ? -3.517 2.719 6.951 1.00 80.81 68 ARG A CA 1
ATOM 536 C C . ARG A 1 68 ? -3.876 4.170 7.269 1.00 80.81 68 ARG A C 1
ATOM 538 O O . ARG A 1 68 ? -4.845 4.421 7.975 1.00 80.81 68 ARG A O 1
ATOM 545 N N . ARG A 1 69 ? -3.099 5.121 6.749 1.00 81.12 69 ARG A N 1
ATOM 546 C CA . ARG A 1 69 ? -3.281 6.556 6.972 1.00 81.12 69 ARG A CA 1
ATOM 547 C C . ARG A 1 69 ? -4.509 7.089 6.241 1.00 81.12 69 ARG A C 1
ATOM 549 O O . ARG A 1 69 ? -5.254 7.840 6.847 1.00 81.12 69 ARG A O 1
ATOM 556 N N . SER A 1 70 ? -4.765 6.659 5.007 1.00 78.62 70 SER A N 1
ATOM 557 C CA . SER A 1 70 ? -5.987 6.973 4.258 1.00 78.62 70 SER A CA 1
ATOM 558 C C . SER A 1 70 ? -7.224 6.440 4.972 1.00 78.62 70 SER A C 1
ATOM 560 O O . SER A 1 70 ? -8.211 7.154 5.072 1.00 78.62 70 SER A O 1
ATOM 562 N N . ALA A 1 71 ? -7.166 5.228 5.531 1.00 74.50 71 ALA A N 1
ATOM 563 C CA . ALA A 1 71 ? -8.272 4.678 6.309 1.00 74.50 71 ALA A CA 1
ATOM 564 C C . ALA A 1 71 ? -8.459 5.373 7.667 1.00 74.50 71 ALA A C 1
ATOM 566 O O . ALA A 1 71 ? -9.591 5.573 8.093 1.00 74.50 71 ALA A O 1
ATOM 567 N N . ALA A 1 72 ? -7.370 5.779 8.327 1.00 73.62 72 ALA A N 1
ATOM 568 C CA . ALA A 1 72 ? -7.433 6.583 9.546 1.00 73.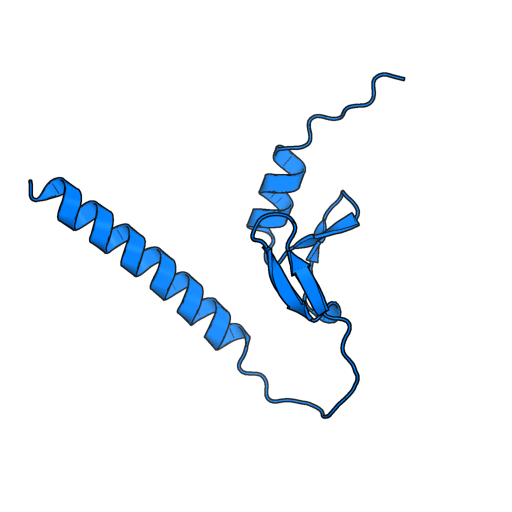62 72 ALA A CA 1
ATOM 569 C C . ALA A 1 72 ? -7.985 7.993 9.273 1.00 73.62 72 ALA A C 1
ATOM 571 O O . ALA A 1 72 ? -8.802 8.484 10.039 1.00 73.62 72 ALA A O 1
ATOM 572 N N . ALA A 1 73 ? -7.587 8.617 8.161 1.00 71.88 73 ALA A N 1
ATOM 573 C CA . ALA A 1 73 ? -8.073 9.928 7.734 1.00 71.88 73 ALA A CA 1
ATOM 574 C C . ALA A 1 73 ? -9.529 9.888 7.241 1.00 71.88 73 ALA A C 1
ATOM 576 O O . ALA A 1 73 ? -10.264 10.850 7.425 1.00 71.88 73 ALA A O 1
ATOM 577 N N . ALA A 1 74 ? -9.958 8.771 6.645 1.00 66.00 74 ALA A N 1
ATOM 578 C CA . ALA A 1 74 ? -11.340 8.544 6.230 1.00 66.00 74 ALA A CA 1
ATOM 579 C C . ALA A 1 74 ? -12.280 8.213 7.397 1.00 66.00 74 ALA A C 1
ATOM 581 O O . ALA A 1 74 ? -13.484 8.101 7.176 1.00 66.00 74 ALA A O 1
ATOM 582 N N . ARG A 1 75 ? -11.758 8.036 8.619 1.00 53.38 75 ARG A N 1
ATOM 583 C CA . ARG A 1 75 ? -12.563 7.867 9.827 1.00 53.38 75 ARG A CA 1
ATOM 584 C C . ARG A 1 75 ? -12.662 9.224 10.538 1.00 53.38 75 ARG A C 1
ATOM 586 O O . ARG A 1 75 ? -11.842 9.506 11.411 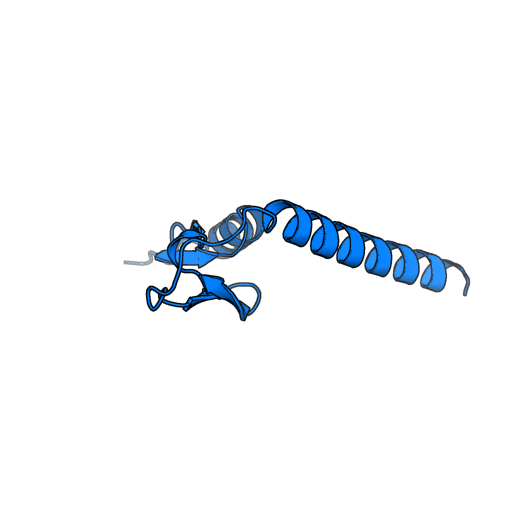1.00 53.38 75 ARG A O 1
ATOM 593 N N . PRO A 1 76 ? -13.642 10.084 10.198 1.00 53.88 76 PRO A N 1
ATOM 594 C CA . PRO A 1 76 ? -14.080 11.073 11.162 1.00 53.88 76 PRO A CA 1
ATOM 595 C C . PRO A 1 76 ? -14.557 10.275 12.373 1.00 53.88 76 PRO A C 1
ATOM 597 O O . PRO A 1 76 ? -15.232 9.253 12.245 1.00 53.88 76 PRO A O 1
ATOM 600 N N . THR A 1 77 ? -14.095 10.679 13.540 1.00 59.41 77 THR A N 1
ATOM 601 C CA . THR A 1 77 ? -14.525 10.167 14.828 1.00 59.41 77 THR A CA 1
ATOM 602 C C . THR A 1 77 ? -16.041 10.301 14.940 1.00 59.41 77 THR A C 1
ATOM 604 O O . THR A 1 77 ? -16.549 11.327 15.379 1.00 59.41 77 THR A O 1
ATOM 607 N N . ASP A 1 78 ? -16.756 9.258 14.535 1.00 48.91 78 ASP A N 1
ATOM 608 C CA . ASP A 1 78 ? -18.078 8.953 15.053 1.00 48.91 78 ASP A CA 1
ATOM 609 C C . ASP A 1 78 ? -17.884 8.540 16.517 1.00 48.91 78 ASP A C 1
ATOM 611 O O . ASP A 1 78 ? -17.590 7.392 16.852 1.00 48.91 78 ASP A O 1
ATOM 615 N N . ARG A 1 79 ? -17.864 9.557 17.376 1.00 49.06 79 ARG A N 1
ATOM 616 C CA . ARG A 1 79 ? -18.168 9.450 18.799 1.00 49.06 79 ARG A CA 1
ATOM 617 C C . ARG A 1 79 ? -19.106 10.602 19.124 1.00 49.06 79 ARG A C 1
ATOM 619 O O . ARG A 1 79 ? -18.735 11.586 19.756 1.00 49.06 79 ARG A O 1
ATOM 626 N N . SER A 1 80 ? -20.301 10.470 18.571 1.00 50.84 80 SER A N 1
ATOM 627 C CA . SER A 1 80 ? -21.527 10.909 19.216 1.00 50.84 80 SER A CA 1
ATOM 628 C C . SER A 1 8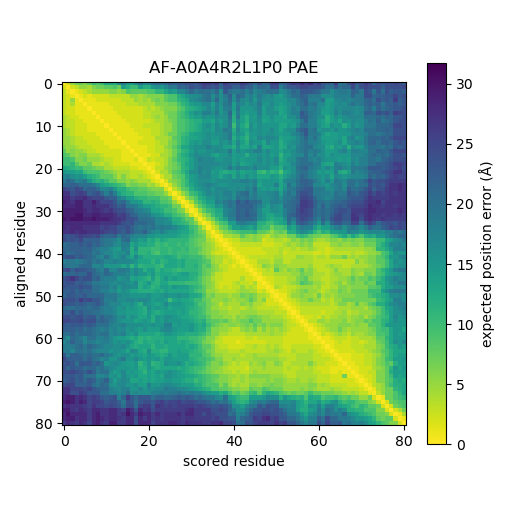0 ? -21.883 9.789 20.191 1.00 50.84 80 SER A C 1
ATOM 630 O O . SER A 1 80 ? -22.361 8.760 19.737 1.00 50.84 80 SER A O 1
ATOM 632 N N . GLU A 1 81 ? -21.529 9.949 21.467 1.00 48.97 81 GLU A N 1
ATOM 633 C CA . GLU A 1 81 ? -22.159 9.350 22.663 1.00 48.97 81 GLU A CA 1
ATOM 634 C C . GLU A 1 81 ? -21.464 9.890 23.920 1.00 48.97 81 GLU A C 1
ATOM 636 O O . GLU A 1 81 ? -20.210 9.837 23.979 1.00 48.97 81 GLU A O 1
#